Protein AF-R1FH42-F1 (afdb_monomer_lite)

Structure (mmCIF, N/CA/C/O backbone):
data_AF-R1FH42-F1
#
_entry.id   AF-R1FH42-F1
#
loop_
_atom_site.group_PDB
_atom_site.id
_atom_site.type_symbol
_atom_site.label_atom_id
_atom_site.label_alt_id
_atom_site.label_comp_id
_atom_site.label_asym_id
_atom_site.label_entity_id
_atom_site.label_seq_id
_atom_site.pdbx_PDB_ins_code
_atom_site.Cartn_x
_atom_site.Cartn_y
_atom_site.Cartn_z
_atom_site.occupancy
_atom_site.B_iso_or_equiv
_atom_site.auth_seq_id
_atom_site.auth_comp_id
_atom_site.auth_asym_id
_atom_site.auth_atom_id
_atom_site.pdbx_PDB_model_num
ATOM 1 N N . MET A 1 1 ? -14.558 22.066 2.963 1.00 51.66 1 MET A N 1
ATOM 2 C CA . MET A 1 1 ? -13.628 22.119 1.809 1.00 51.66 1 MET A CA 1
ATOM 3 C C . MET A 1 1 ? -12.671 23.320 1.787 1.00 51.66 1 MET A C 1
ATOM 5 O O . MET A 1 1 ? -11.712 23.252 1.041 1.00 51.66 1 MET A O 1
ATOM 9 N N . LYS A 1 2 ? -12.844 24.390 2.591 1.00 51.19 2 LYS A N 1
ATOM 10 C CA . LYS A 1 2 ? -11.879 25.517 2.604 1.00 51.19 2 LYS A CA 1
ATOM 11 C C . LYS A 1 2 ? -10.498 25.175 3.192 1.00 51.19 2 LYS A C 1
ATOM 13 O O . LYS A 1 2 ? -9.518 25.744 2.744 1.00 51.19 2 LYS A O 1
ATOM 18 N N . TYR A 1 3 ? -10.427 24.244 4.146 1.00 55.50 3 TYR A N 1
ATOM 19 C CA . TYR A 1 3 ? -9.178 23.867 4.821 1.00 55.50 3 TYR A CA 1
ATOM 20 C C . TYR A 1 3 ? -8.226 23.044 3.929 1.00 55.50 3 TYR A C 1
ATOM 22 O O . TYR A 1 3 ? -7.038 23.324 3.867 1.00 55.50 3 TYR A O 1
ATOM 30 N N . ALA A 1 4 ? -8.757 22.099 3.144 1.00 52.34 4 ALA A N 1
ATOM 31 C CA . ALA A 1 4 ? -7.962 21.268 2.230 1.00 52.34 4 ALA A CA 1
ATOM 32 C C . ALA A 1 4 ? -7.293 22.055 1.081 1.00 52.34 4 ALA A C 1
ATOM 34 O O . ALA A 1 4 ? -6.411 21.531 0.416 1.00 52.34 4 ALA A O 1
ATOM 35 N N . LEU A 1 5 ? -7.713 23.304 0.838 1.00 55.44 5 LEU A N 1
ATOM 36 C CA . LEU A 1 5 ? -7.132 24.188 -0.180 1.00 55.44 5 LEU A CA 1
ATOM 37 C C . LEU A 1 5 ? -6.084 25.159 0.392 1.00 55.44 5 LEU A C 1
ATOM 39 O O . LEU A 1 5 ? -5.447 25.870 -0.379 1.00 55.44 5 LEU A O 1
ATOM 43 N N . SER A 1 6 ? -5.936 25.239 1.721 1.00 56.84 6 SER A N 1
ATOM 44 C CA . SER A 1 6 ? -5.045 26.197 2.396 1.00 56.84 6 SER A CA 1
ATOM 45 C C . SER A 1 6 ? -3.796 25.572 3.017 1.00 56.84 6 SER A C 1
ATOM 47 O O . SER A 1 6 ? -2.949 26.310 3.507 1.00 56.84 6 SER A O 1
ATOM 49 N N . VAL A 1 7 ? -3.702 24.243 3.033 1.00 58.38 7 VAL A N 1
ATOM 50 C CA . VAL A 1 7 ? -2.584 23.483 3.607 1.00 58.38 7 VAL A CA 1
ATOM 51 C C . VAL A 1 7 ? -1.833 22.834 2.450 1.00 58.38 7 VAL A C 1
ATOM 53 O O . VAL A 1 7 ? -2.470 22.265 1.558 1.00 58.38 7 VAL A O 1
ATOM 56 N N . GLY A 1 8 ? -0.504 22.954 2.410 1.00 63.28 8 GLY A N 1
ATOM 57 C CA . GLY A 1 8 ? 0.280 22.260 1.387 1.00 63.28 8 GLY A CA 1
ATOM 58 C C . GLY A 1 8 ? 0.008 20.756 1.467 1.00 63.28 8 GLY A C 1
ATOM 59 O O . GLY A 1 8 ? -0.088 20.212 2.560 1.00 63.28 8 GLY A O 1
ATOM 60 N N . THR A 1 9 ? -0.092 20.048 0.339 1.00 63.91 9 THR A N 1
ATOM 61 C CA . THR A 1 9 ? -0.448 18.607 0.308 1.00 63.91 9 THR A CA 1
ATOM 62 C C . THR A 1 9 ? 0.585 17.684 0.972 1.00 63.91 9 THR A C 1
ATOM 64 O O . THR A 1 9 ? 0.406 16.471 1.005 1.00 63.91 9 THR A O 1
ATOM 67 N N . ILE A 1 10 ? 1.678 18.256 1.481 1.00 70.06 10 ILE A N 1
ATOM 68 C CA . ILE A 1 10 ? 2.754 17.580 2.206 1.00 70.06 10 ILE A CA 1
ATOM 69 C C . ILE A 1 10 ? 2.802 17.968 3.695 1.00 70.06 10 ILE A C 1
ATOM 71 O O . ILE A 1 10 ? 3.553 17.358 4.465 1.00 70.06 10 ILE A O 1
ATOM 75 N N . GLU A 1 11 ? 2.058 18.995 4.102 1.00 85.44 11 GLU A N 1
ATOM 76 C CA . GLU A 1 11 ? 2.000 19.478 5.479 1.00 85.44 11 GLU A CA 1
ATOM 77 C C . GLU A 1 11 ? 0.997 18.655 6.288 1.00 85.44 11 GLU A C 1
ATOM 79 O O . GLU A 1 11 ? 0.077 18.047 5.747 1.00 85.44 11 GLU A O 1
ATOM 84 N N . ASP A 1 12 ? 1.209 18.618 7.600 1.00 90.69 12 ASP A N 1
ATOM 85 C CA . ASP A 1 12 ? 0.296 17.953 8.522 1.00 90.69 12 ASP A CA 1
ATOM 86 C C . ASP A 1 12 ? -1.107 18.589 8.425 1.00 90.69 12 ASP A C 1
ATOM 88 O O . ASP A 1 12 ? -1.229 19.804 8.614 1.00 90.69 12 ASP A O 1
ATOM 92 N N . PRO A 1 13 ? -2.170 17.803 8.161 1.00 90.94 13 PRO A N 1
ATOM 93 C CA . PRO A 1 13 ? -3.522 18.330 8.003 1.00 90.94 13 PRO A CA 1
ATOM 94 C C . PRO A 1 13 ? -4.173 18.761 9.328 1.00 90.94 13 PRO A C 1
ATOM 96 O O . PRO A 1 13 ? -5.327 19.177 9.325 1.00 90.94 13 PRO A O 1
ATOM 99 N N . GLY A 1 14 ? -3.507 18.630 10.478 1.00 92.56 14 GLY A N 1
ATOM 100 C CA . GLY A 1 14 ? -3.990 19.139 11.767 1.00 92.56 14 GLY A CA 1
ATOM 101 C C . GLY A 1 14 ? -5.280 18.491 12.283 1.00 92.56 14 GLY A C 1
ATOM 102 O O . GLY A 1 14 ? -5.883 19.002 13.228 1.00 92.56 14 GLY A O 1
ATOM 103 N N . VAL A 1 15 ? -5.710 17.381 11.681 1.00 93.69 15 VAL A N 1
ATOM 104 C CA . VAL A 1 15 ? -6.912 16.618 12.043 1.00 93.69 15 VAL A CA 1
ATOM 105 C C . VAL A 1 15 ? -6.569 15.134 12.152 1.00 93.69 15 VAL A C 1
ATOM 107 O O . VAL A 1 15 ? -5.671 14.690 11.434 1.00 93.69 15 VAL A O 1
ATOM 110 N N . PRO A 1 16 ? -7.271 14.357 13.003 1.00 95.44 16 PRO A N 1
ATOM 111 C CA . PRO A 1 16 ? -7.032 12.922 13.134 1.00 95.44 16 PRO A CA 1
ATOM 112 C C . PRO A 1 16 ? -6.968 12.236 11.768 1.00 95.44 16 PRO A C 1
ATOM 114 O O . PRO A 1 16 ? -7.931 12.272 11.000 1.00 95.44 16 PRO A O 1
ATOM 117 N N . THR A 1 17 ? -5.812 11.656 11.455 1.00 95.12 17 THR A N 1
ATOM 118 C CA . THR A 1 17 ? -5.526 11.081 10.140 1.00 95.12 17 THR A CA 1
ATOM 119 C C . THR A 1 17 ? -5.222 9.594 10.264 1.00 95.12 17 THR A C 1
ATOM 121 O O . THR A 1 17 ? -4.330 9.187 11.006 1.00 95.12 17 THR A O 1
ATOM 124 N N . HIS A 1 18 ? -5.950 8.778 9.506 1.00 97.19 18 HIS A N 1
ATOM 125 C CA . HIS A 1 18 ? -5.684 7.351 9.336 1.00 97.19 18 HIS A CA 1
ATOM 126 C C . HIS A 1 18 ? -5.061 7.149 7.960 1.00 97.19 18 HIS A C 1
ATOM 128 O O . HIS A 1 18 ? -5.689 7.458 6.947 1.00 97.19 18 HIS A O 1
ATOM 134 N N . CYS A 1 19 ? -3.818 6.676 7.919 1.00 96.69 19 CYS A N 1
ATOM 135 C CA . CYS A 1 19 ? -3.088 6.538 6.665 1.00 96.69 19 CYS A CA 1
ATOM 136 C C . CYS A 1 19 ? -3.090 5.090 6.186 1.00 96.69 19 CYS A C 1
ATOM 138 O O . CYS A 1 19 ? -2.548 4.228 6.870 1.00 96.69 19 CYS A O 1
ATOM 140 N N . ILE A 1 20 ? -3.678 4.827 5.021 1.00 98.12 20 ILE A N 1
ATOM 141 C CA . ILE A 1 20 ? -3.776 3.490 4.426 1.00 98.12 20 ILE A CA 1
ATOM 142 C C . ILE A 1 20 ? -2.994 3.498 3.120 1.00 98.12 20 ILE A C 1
ATOM 144 O O . ILE A 1 20 ? -3.278 4.323 2.251 1.00 98.12 20 ILE A O 1
ATOM 148 N N . TYR A 1 21 ? -2.021 2.603 2.974 1.00 98.12 21 TYR A N 1
ATOM 149 C CA . TYR A 1 21 ? -1.259 2.488 1.733 1.00 98.12 21 TYR A CA 1
ATOM 150 C C . TYR A 1 21 ? -0.613 1.106 1.572 1.00 98.12 21 TYR A C 1
ATOM 152 O O . TYR A 1 21 ? -0.528 0.326 2.523 1.00 98.12 21 TYR A O 1
ATOM 160 N N . SER A 1 22 ? -0.166 0.803 0.352 1.00 97.56 22 SER A N 1
ATOM 161 C CA . SER A 1 22 ? 0.487 -0.463 0.012 1.00 97.56 22 SER A CA 1
ATOM 162 C C . SER A 1 22 ? 1.998 -0.312 -0.122 1.00 97.56 22 SER A C 1
ATOM 164 O O . SER A 1 22 ? 2.500 0.767 -0.428 1.00 97.56 22 SER A O 1
ATOM 166 N N . HIS A 1 23 ? 2.723 -1.402 0.091 1.00 97.50 23 HIS A N 1
ATOM 167 C CA . HIS A 1 23 ? 4.153 -1.500 -0.168 1.00 97.50 23 HIS A CA 1
ATOM 168 C C . HIS A 1 23 ? 4.494 -2.871 -0.758 1.00 97.50 23 HIS A C 1
ATOM 170 O O . HIS A 1 23 ? 3.643 -3.744 -0.890 1.00 97.50 23 HIS A O 1
ATOM 176 N N . ASN A 1 24 ? 5.762 -3.099 -1.060 1.00 97.38 24 ASN A N 1
ATOM 177 C CA . ASN A 1 24 ? 6.306 -4.290 -1.700 1.00 97.38 24 ASN A CA 1
ATOM 178 C C . ASN A 1 24 ? 5.750 -4.572 -3.111 1.00 97.38 24 ASN A C 1
ATOM 180 O O . ASN A 1 24 ? 5.698 -5.727 -3.530 1.00 97.38 24 ASN A O 1
ATOM 184 N N . VAL A 1 25 ? 5.361 -3.549 -3.876 1.00 97.81 25 VAL A N 1
ATOM 185 C CA . VAL A 1 25 ? 5.005 -3.681 -5.300 1.00 97.81 25 VAL A CA 1
ATOM 186 C C . VAL A 1 25 ? 6.041 -2.954 -6.152 1.00 97.81 25 VAL A C 1
ATOM 188 O O . VAL A 1 25 ? 6.410 -1.812 -5.875 1.00 97.81 25 VAL A O 1
ATOM 191 N N . ARG A 1 26 ? 6.510 -3.614 -7.215 1.00 97.50 26 ARG A N 1
ATOM 192 C CA . ARG A 1 26 ? 7.475 -3.066 -8.176 1.00 97.50 26 ARG A CA 1
ATOM 193 C C . ARG A 1 26 ? 6.951 -1.760 -8.757 1.00 97.50 26 ARG A C 1
ATOM 195 O O . ARG A 1 26 ? 6.040 -1.771 -9.579 1.00 97.50 26 ARG A O 1
ATOM 202 N N . THR A 1 27 ? 7.568 -0.655 -8.365 1.00 97.56 27 THR A N 1
ATOM 203 C CA . THR A 1 27 ? 7.145 0.695 -8.745 1.00 97.56 27 THR A CA 1
ATOM 204 C C . THR A 1 27 ? 8.290 1.415 -9.431 1.00 97.56 27 THR A C 1
ATOM 206 O O . THR A 1 27 ? 9.439 1.276 -9.025 1.00 97.56 27 THR A O 1
ATOM 209 N N . PHE A 1 28 ? 8.019 2.177 -10.487 1.00 95.44 28 PHE A N 1
ATOM 210 C CA . PHE A 1 28 ? 9.076 2.916 -11.179 1.00 95.44 28 PHE A CA 1
ATOM 211 C C . PHE A 1 28 ? 9.609 4.014 -10.249 1.00 95.44 28 PHE A C 1
ATOM 213 O O . PHE A 1 28 ? 8.846 4.873 -9.814 1.00 95.44 28 PHE A O 1
ATOM 220 N N . SER A 1 29 ? 10.903 3.983 -9.934 1.00 95.00 29 SER A N 1
ATOM 221 C CA . SER A 1 29 ? 11.553 4.988 -9.082 1.00 95.00 29 SER A CA 1
ATOM 222 C C . SER A 1 29 ? 12.288 6.039 -9.910 1.00 95.00 29 SER A C 1
ATOM 224 O O . SER A 1 29 ? 12.208 7.227 -9.606 1.00 95.00 29 SER A O 1
ATOM 226 N N . HIS A 1 30 ? 12.946 5.622 -10.996 1.00 92.88 30 HIS A N 1
ATOM 227 C CA . HIS A 1 30 ? 13.642 6.516 -11.917 1.00 92.88 30 HIS A CA 1
ATOM 228 C C . HIS A 1 30 ? 13.441 6.085 -13.368 1.00 92.88 30 HIS A C 1
ATOM 230 O O . HIS A 1 30 ? 13.436 4.897 -13.700 1.00 92.88 30 HIS A O 1
ATOM 236 N N . LEU A 1 31 ? 13.311 7.082 -14.242 1.00 90.69 31 LEU A N 1
ATOM 237 C CA . LEU A 1 31 ? 13.325 6.915 -15.689 1.00 90.69 31 LEU A CA 1
ATOM 238 C C . LEU A 1 31 ? 14.530 7.662 -16.239 1.00 90.69 31 LEU A C 1
ATOM 240 O O . LEU A 1 31 ? 14.571 8.894 -16.215 1.00 90.69 31 LEU A O 1
ATOM 244 N N . THR A 1 32 ? 15.498 6.914 -16.755 1.00 89.25 32 THR A N 1
ATOM 245 C CA . THR A 1 32 ? 16.641 7.504 -17.447 1.00 89.25 32 THR A CA 1
ATOM 246 C C . THR A 1 32 ? 16.403 7.415 -18.942 1.00 89.25 32 THR A C 1
ATOM 248 O O . THR A 1 32 ? 16.236 6.331 -19.507 1.00 89.25 32 THR A O 1
ATOM 251 N N . PHE A 1 33 ? 16.387 8.579 -19.583 1.00 87.31 33 PHE A N 1
ATOM 252 C CA . PHE A 1 33 ? 16.215 8.702 -21.020 1.00 87.31 33 PHE A CA 1
ATOM 253 C C . PHE A 1 33 ? 17.529 9.132 -21.675 1.00 87.31 33 PHE A C 1
ATOM 255 O O . PHE A 1 33 ? 18.189 10.055 -21.189 1.00 87.31 33 PHE A O 1
ATOM 262 N N . PRO A 1 34 ? 17.913 8.515 -22.797 1.00 81.25 34 PRO A N 1
ATOM 263 C CA . PRO A 1 34 ? 19.104 8.918 -23.525 1.00 81.25 34 PRO A CA 1
ATOM 264 C C . PRO A 1 34 ? 18.852 10.152 -24.414 1.00 81.25 34 PRO A C 1
ATOM 266 O O . PRO A 1 34 ? 17.875 10.214 -25.159 1.00 81.25 34 PRO A O 1
ATOM 269 N N . GLY A 1 35 ? 19.794 11.106 -24.404 1.00 79.25 35 GLY A N 1
ATOM 270 C CA . GLY A 1 35 ? 19.916 12.174 -25.411 1.00 79.25 35 GLY A CA 1
ATOM 271 C C . GLY A 1 35 ? 18.679 13.064 -25.571 1.00 79.25 35 GLY A C 1
ATOM 272 O O . GLY A 1 35 ? 17.996 13.366 -24.602 1.00 79.25 35 GLY A O 1
ATOM 273 N N . ALA A 1 36 ? 18.369 13.496 -26.799 1.00 68.88 36 ALA A N 1
ATOM 274 C CA . ALA A 1 36 ? 17.176 14.302 -27.103 1.00 68.88 36 ALA A CA 1
ATOM 275 C C . ALA A 1 36 ? 15.860 13.471 -27.100 1.00 68.88 36 ALA A C 1
ATOM 277 O O . ALA A 1 36 ? 14.966 13.714 -27.906 1.00 68.88 36 ALA A O 1
ATOM 278 N N . PHE A 1 37 ? 15.782 12.498 -26.176 1.00 58.34 37 PHE A N 1
ATOM 279 C CA . PHE A 1 37 ? 14.651 11.704 -25.656 1.00 58.34 37 PHE A CA 1
ATOM 280 C C . PHE A 1 37 ? 13.854 10.805 -26.616 1.00 58.34 37 PHE A C 1
ATOM 282 O O . PHE A 1 37 ? 12.960 10.079 -26.182 1.00 58.34 37 PHE A O 1
ATOM 289 N N . ALA A 1 38 ? 14.159 10.825 -27.905 1.00 56.50 38 ALA A N 1
ATOM 290 C CA . ALA A 1 38 ? 13.378 10.172 -28.946 1.00 56.50 38 ALA A CA 1
ATOM 291 C C . ALA A 1 38 ? 14.159 8.946 -29.445 1.00 56.50 38 ALA A C 1
ATOM 293 O O . ALA A 1 38 ? 15.270 9.093 -29.924 1.00 56.50 38 ALA A O 1
ATOM 294 N N . GLU A 1 39 ? 13.740 7.694 -29.328 1.00 59.47 39 GLU A N 1
ATOM 295 C CA . GLU A 1 39 ? 12.400 7.163 -29.500 1.00 59.47 39 GLU A CA 1
ATOM 296 C C . GLU A 1 39 ? 12.138 6.083 -28.416 1.00 59.47 39 GLU A C 1
ATOM 298 O O . GLU A 1 39 ? 12.432 4.907 -28.590 1.00 59.47 39 GLU A O 1
ATOM 303 N N . ILE A 1 40 ? 11.585 6.495 -27.262 1.00 60.50 40 ILE A N 1
ATOM 304 C CA . ILE A 1 40 ? 10.694 5.691 -26.381 1.00 60.50 40 ILE A CA 1
ATOM 305 C C . ILE A 1 40 ? 11.332 4.555 -25.541 1.00 60.50 40 ILE A C 1
ATOM 307 O O . ILE A 1 40 ? 10.647 3.884 -24.773 1.00 60.50 40 ILE A O 1
ATOM 311 N N . GLY A 1 41 ? 12.644 4.354 -25.576 1.00 70.75 41 GLY A N 1
ATOM 312 C CA . GLY A 1 41 ? 13.310 3.443 -24.636 1.00 70.75 41 GLY A CA 1
ATOM 313 C C . GLY A 1 41 ? 13.836 4.162 -23.394 1.00 70.75 41 GLY A C 1
ATOM 314 O O . GLY A 1 41 ? 14.940 4.698 -23.448 1.00 70.75 41 GLY A O 1
ATOM 315 N N . ALA A 1 42 ? 13.095 4.154 -22.281 1.00 83.19 42 ALA A N 1
ATOM 316 C CA . ALA A 1 42 ? 13.636 4.539 -20.973 1.00 83.19 42 ALA A CA 1
ATOM 317 C C . ALA A 1 42 ? 14.198 3.308 -20.255 1.00 83.19 42 ALA A C 1
ATOM 319 O O . ALA A 1 42 ? 13.537 2.267 -20.208 1.00 83.19 42 ALA A O 1
ATOM 320 N N . SER A 1 43 ? 15.384 3.420 -19.654 1.00 87.50 43 SER A N 1
ATOM 321 C CA . SER A 1 43 ? 15.774 2.441 -18.641 1.00 87.50 43 SER A CA 1
ATOM 322 C C . SER A 1 43 ? 15.013 2.758 -17.363 1.00 87.50 43 SER A C 1
ATOM 324 O O . SER A 1 43 ? 15.032 3.899 -16.891 1.00 87.50 43 SER A O 1
ATOM 326 N N . VAL A 1 44 ? 14.342 1.744 -16.831 1.00 90.06 44 VAL A N 1
ATOM 327 C CA . VAL A 1 44 ? 13.502 1.869 -15.648 1.00 90.06 44 VAL A CA 1
ATOM 328 C C . VAL A 1 44 ? 14.239 1.295 -14.455 1.00 90.06 44 VAL A C 1
ATOM 330 O O . VAL A 1 44 ? 14.619 0.123 -14.455 1.00 90.06 44 VAL A O 1
ATOM 333 N N . GLU A 1 45 ? 14.388 2.108 -13.423 1.00 94.19 45 GLU A N 1
ATOM 334 C CA . GLU A 1 45 ? 14.733 1.614 -12.100 1.00 94.19 45 GLU A CA 1
ATOM 335 C C . GLU A 1 45 ? 13.448 1.304 -11.341 1.00 94.19 45 GLU A C 1
ATOM 337 O O . GLU A 1 45 ? 12.480 2.068 -11.372 1.00 94.19 45 GLU A O 1
ATOM 342 N N . ILE A 1 46 ? 13.436 0.145 -10.690 1.00 96.19 46 ILE A N 1
ATOM 343 C CA . ILE A 1 46 ? 12.298 -0.336 -9.919 1.00 96.19 46 ILE A CA 1
ATOM 344 C C . ILE A 1 46 ? 12.632 -0.180 -8.441 1.00 96.19 46 ILE A C 1
ATOM 346 O O . ILE A 1 46 ? 13.646 -0.693 -7.973 1.00 96.19 46 ILE A O 1
ATOM 350 N N . GLY A 1 47 ? 11.764 0.520 -7.727 1.00 96.44 47 GLY A N 1
ATOM 351 C CA . GLY A 1 47 ? 11.757 0.638 -6.280 1.00 96.44 47 GLY A CA 1
ATOM 352 C C . GLY A 1 47 ? 10.473 0.081 -5.676 1.00 96.44 47 GLY A C 1
ATOM 353 O O . GLY A 1 47 ? 9.705 -0.642 -6.322 1.00 96.44 47 GLY A O 1
ATOM 354 N N . ASP A 1 48 ? 10.274 0.436 -4.414 1.00 98.00 48 ASP A N 1
ATOM 355 C CA . ASP A 1 48 ? 9.119 0.040 -3.621 1.00 98.00 48 ASP A CA 1
ATOM 356 C C . ASP A 1 48 ? 7.944 1.010 -3.800 1.00 98.00 48 ASP A C 1
ATOM 358 O O . ASP A 1 48 ? 8.126 2.195 -4.083 1.00 98.00 48 ASP A O 1
ATOM 362 N N . GLY A 1 49 ? 6.728 0.506 -3.626 1.00 98.00 49 GLY A N 1
ATOM 363 C CA . GLY A 1 49 ? 5.493 1.270 -3.729 1.00 98.00 49 GLY A CA 1
ATOM 364 C C . GLY A 1 49 ? 4.281 0.370 -3.933 1.00 98.00 49 GLY A C 1
ATOM 365 O O . GLY A 1 49 ? 4.269 -0.779 -3.490 1.00 98.00 49 GLY A O 1
ATOM 366 N N . ASP A 1 50 ? 3.275 0.901 -4.622 1.00 98.00 50 ASP A N 1
ATOM 367 C CA . ASP A 1 50 ? 2.025 0.208 -4.964 1.00 98.00 50 ASP A CA 1
ATOM 368 C C . ASP A 1 50 ? 1.902 -0.114 -6.470 1.00 98.00 50 ASP A C 1
ATOM 370 O O . ASP A 1 50 ? 0.833 -0.434 -6.976 1.00 98.00 50 ASP A O 1
ATOM 374 N N . GLY A 1 51 ? 2.996 -0.022 -7.223 1.00 97.06 51 GLY A N 1
ATOM 375 C CA . GLY A 1 51 ? 3.033 -0.217 -8.673 1.00 97.06 51 GLY A CA 1
ATOM 376 C C . GLY A 1 51 ? 2.809 1.065 -9.475 1.00 97.06 51 GLY A C 1
ATOM 377 O O . GLY A 1 51 ? 3.087 1.080 -10.673 1.00 97.06 51 GLY A O 1
ATOM 378 N N . THR A 1 52 ? 2.365 2.152 -8.835 1.00 97.31 52 THR A N 1
ATOM 379 C CA . THR A 1 52 ? 2.228 3.482 -9.455 1.00 97.31 52 THR A CA 1
ATOM 380 C C . THR A 1 52 ? 2.919 4.566 -8.630 1.00 97.31 52 THR A C 1
ATOM 382 O O . THR A 1 52 ? 3.707 5.346 -9.163 1.00 97.31 52 THR A O 1
ATOM 385 N N . VAL A 1 53 ? 2.643 4.620 -7.331 1.00 97.56 53 VAL A N 1
ATOM 386 C CA . VAL A 1 53 ? 3.146 5.621 -6.394 1.00 97.56 53 VAL A CA 1
ATOM 387 C C . VAL A 1 53 ? 4.290 5.024 -5.581 1.00 97.56 53 VAL A C 1
ATOM 389 O O . VAL A 1 53 ? 4.148 3.974 -4.956 1.00 97.56 53 VAL A O 1
ATOM 392 N N . HIS A 1 54 ? 5.440 5.699 -5.589 1.00 97.56 54 HIS A N 1
ATOM 393 C CA . HIS A 1 54 ? 6.626 5.263 -4.852 1.00 97.56 54 HIS A CA 1
ATOM 394 C C . HIS A 1 54 ? 6.402 5.313 -3.332 1.00 97.56 54 HIS A C 1
ATOM 396 O O . HIS A 1 54 ? 5.724 6.214 -2.822 1.00 97.56 54 HIS A O 1
ATOM 402 N N . SER A 1 55 ? 7.015 4.383 -2.598 1.00 96.44 55 SER A N 1
ATOM 403 C CA . SER A 1 55 ? 6.845 4.213 -1.149 1.00 96.44 55 SER A CA 1
ATOM 404 C C . SER A 1 55 ? 7.177 5.473 -0.346 1.00 96.44 55 SER A C 1
ATOM 406 O O . SER A 1 55 ? 6.434 5.810 0.572 1.00 96.44 55 SER A O 1
ATOM 408 N N . ASP A 1 56 ? 8.212 6.225 -0.734 1.00 94.19 56 ASP A N 1
ATOM 409 C CA . ASP A 1 56 ? 8.569 7.507 -0.101 1.00 94.19 56 ASP A CA 1
ATOM 410 C C . ASP A 1 56 ? 7.447 8.553 -0.174 1.00 94.19 56 ASP A C 1
ATOM 412 O O . ASP A 1 56 ? 7.329 9.400 0.708 1.00 94.19 56 ASP A O 1
ATOM 416 N N . SER A 1 57 ? 6.619 8.515 -1.225 1.00 94.88 57 SER A N 1
ATOM 417 C CA . SER A 1 57 ? 5.454 9.396 -1.342 1.00 94.88 57 SER A CA 1
ATOM 418 C C . SER A 1 57 ? 4.288 8.879 -0.504 1.00 94.88 57 SER A C 1
ATOM 420 O O . SER A 1 57 ? 3.586 9.673 0.119 1.00 94.88 57 SER A O 1
ATOM 422 N N . LEU A 1 58 ? 4.069 7.562 -0.489 1.00 96.56 58 LEU A N 1
ATOM 423 C CA . LEU A 1 58 ? 2.989 6.934 0.275 1.00 96.56 58 LEU A CA 1
ATOM 424 C C . LEU A 1 58 ? 3.202 7.074 1.792 1.00 96.56 58 LEU A C 1
ATOM 426 O O . LEU A 1 58 ? 2.243 7.280 2.532 1.00 96.56 58 LEU A O 1
ATOM 430 N N . SER A 1 59 ? 4.455 7.038 2.251 1.00 95.94 59 SER A N 1
ATOM 431 C CA . SER A 1 59 ? 4.828 7.100 3.670 1.00 95.94 59 SER A CA 1
ATOM 432 C C . SER A 1 59 ? 4.869 8.515 4.257 1.00 95.94 59 SER A C 1
ATOM 434 O O . SER A 1 59 ? 5.071 8.676 5.461 1.00 95.94 59 SER A O 1
ATOM 436 N N . VAL A 1 60 ? 4.638 9.568 3.460 1.00 94.75 60 VAL A N 1
ATOM 437 C CA . VAL A 1 60 ? 4.690 10.967 3.937 1.00 94.75 60 VAL A CA 1
ATOM 438 C C . VAL A 1 60 ? 3.778 11.196 5.140 1.00 94.75 60 VAL A C 1
ATOM 440 O O . VAL A 1 60 ? 4.149 11.929 6.056 1.00 94.75 60 VAL A O 1
ATOM 443 N N . CYS A 1 61 ? 2.615 10.551 5.168 1.00 94.44 61 CYS A N 1
ATOM 444 C CA . CYS A 1 61 ? 1.660 10.659 6.264 1.00 94.44 61 CYS A CA 1
ATOM 445 C C . CYS A 1 61 ? 2.217 10.188 7.618 1.00 94.44 61 CYS A C 1
ATOM 447 O O . CYS A 1 61 ? 1.786 10.678 8.659 1.00 94.44 61 CYS A O 1
ATOM 449 N N . GLU A 1 62 ? 3.200 9.283 7.643 1.00 95.19 62 GLU A N 1
ATOM 450 C CA . GLU A 1 62 ? 3.776 8.753 8.886 1.00 95.19 62 GLU A CA 1
ATOM 451 C C . GLU A 1 62 ? 4.458 9.839 9.726 1.00 95.19 62 GLU A C 1
ATOM 453 O O . GLU A 1 62 ? 4.593 9.700 10.939 1.00 95.19 62 GLU A O 1
ATOM 458 N N . ARG A 1 63 ? 4.883 10.939 9.091 1.00 93.69 63 ARG A N 1
ATOM 459 C CA . ARG A 1 63 ? 5.576 12.045 9.767 1.00 93.69 63 ARG A CA 1
ATOM 460 C C . ARG A 1 63 ? 4.635 13.071 10.399 1.00 93.69 63 ARG A C 1
ATOM 462 O O . ARG A 1 63 ? 5.107 13.966 11.103 1.00 93.69 63 ARG A O 1
ATOM 469 N N . TRP A 1 64 ? 3.342 13.025 10.086 1.00 93.88 64 TRP A N 1
ATOM 470 C CA . TRP A 1 64 ? 2.377 13.992 10.604 1.00 93.88 64 TRP A CA 1
ATOM 471 C C . TRP A 1 64 ? 2.071 13.690 12.071 1.00 93.88 64 TRP A C 1
ATOM 473 O O . TRP A 1 64 ? 1.821 12.549 12.449 1.00 93.88 64 TRP A O 1
ATOM 483 N N . LYS A 1 65 ? 2.051 14.728 12.909 1.00 95.00 65 LYS A N 1
ATOM 484 C CA . LYS A 1 65 ? 1.679 14.623 14.327 1.00 95.00 65 LYS A CA 1
ATOM 485 C C . LYS A 1 65 ? 0.216 14.230 14.499 1.00 95.00 65 LYS A C 1
ATOM 487 O O . LYS A 1 65 ? -0.141 13.680 15.534 1.00 95.00 65 LYS A O 1
ATOM 492 N N . SER A 1 66 ? -0.624 14.553 13.518 1.00 95.38 66 SER A N 1
ATOM 493 C CA . SER A 1 66 ? -2.04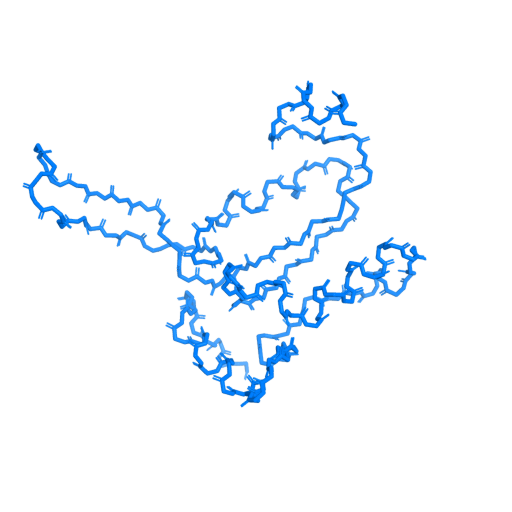2 14.201 13.515 1.00 95.38 66 SER A CA 1
ATOM 494 C C . SER A 1 66 ? -2.341 12.776 13.033 1.00 95.38 66 SER A C 1
ATOM 496 O O . SER A 1 66 ? -3.497 12.349 13.090 1.00 95.38 66 SER A O 1
ATOM 498 N N . THR A 1 67 ? -1.327 12.020 12.591 1.00 95.94 67 THR A N 1
ATOM 499 C CA . THR A 1 67 ? -1.501 10.617 12.206 1.00 95.94 67 THR A CA 1
ATOM 500 C C . THR A 1 67 ? -1.789 9.767 13.435 1.00 95.94 67 THR A C 1
ATOM 502 O O . THR A 1 67 ? -0.946 9.596 14.311 1.00 95.94 67 THR A O 1
ATOM 505 N N . VAL A 1 68 ? -3.003 9.224 13.475 1.00 96.31 68 VAL A N 1
ATOM 506 C CA . VAL A 1 68 ? -3.496 8.345 14.538 1.00 96.31 68 VAL A CA 1
ATOM 507 C C . VAL A 1 68 ? -2.911 6.951 14.369 1.00 96.31 68 VAL A C 1
ATOM 509 O O . VAL A 1 68 ? -2.386 6.370 15.315 1.00 96.31 68 VAL A O 1
ATOM 512 N N . LYS A 1 69 ? -2.999 6.407 13.150 1.00 97.19 69 LYS A N 1
ATOM 513 C CA . LYS A 1 69 ? -2.502 5.070 12.828 1.00 97.19 69 LYS A CA 1
ATOM 514 C C . LYS A 1 69 ? -2.185 4.935 11.343 1.00 97.19 69 LYS A C 1
ATOM 516 O O . LYS A 1 69 ? -2.804 5.577 10.491 1.00 97.19 69 LYS A O 1
ATOM 521 N N . VAL A 1 70 ? -1.213 4.075 11.061 1.00 97.50 70 VAL A N 1
ATOM 522 C CA . VAL A 1 70 ? -0.762 3.723 9.717 1.00 97.50 70 VAL A CA 1
ATOM 523 C C . VAL A 1 70 ? -1.119 2.263 9.448 1.00 97.50 70 VAL A C 1
ATOM 525 O O . VAL A 1 70 ? -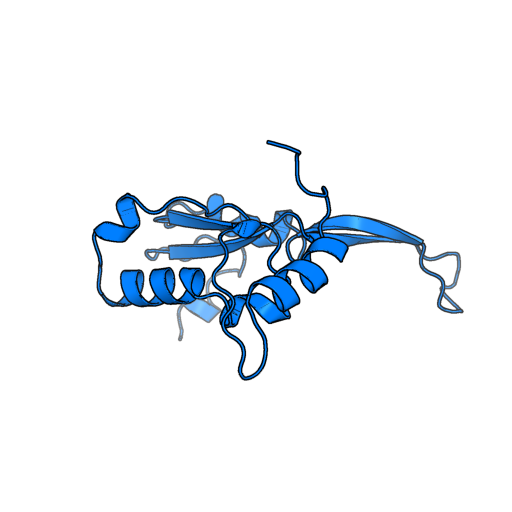0.786 1.382 10.241 1.00 97.50 70 VAL A O 1
ATOM 528 N N . TYR A 1 71 ? -1.784 2.016 8.326 1.00 97.94 71 TYR A N 1
ATOM 529 C CA . TYR A 1 71 ? -2.273 0.719 7.874 1.00 97.94 71 TYR A CA 1
ATOM 530 C C . TYR A 1 71 ? -1.543 0.364 6.580 1.00 97.94 71 TYR A C 1
ATOM 532 O O . TYR A 1 71 ? -1.942 0.774 5.490 1.00 97.94 71 TYR A O 1
ATOM 540 N N . LYS A 1 72 ? -0.422 -0.348 6.716 1.00 97.19 72 LYS A N 1
ATOM 541 C CA . LYS A 1 72 ? 0.407 -0.776 5.583 1.00 97.19 72 LYS A CA 1
ATOM 542 C C . LYS A 1 72 ? -0.076 -2.140 5.110 1.00 97.19 72 LYS A C 1
ATOM 544 O O . LYS A 1 72 ? -0.185 -3.045 5.938 1.00 97.19 72 LYS A O 1
ATOM 549 N N . LEU A 1 73 ? -0.361 -2.298 3.824 1.00 97.62 73 LEU A N 1
ATOM 550 C CA . LEU A 1 73 ? -0.707 -3.590 3.227 1.00 97.62 73 LEU A CA 1
ATOM 551 C C . LEU A 1 73 ? 0.414 -4.046 2.282 1.00 97.62 73 LEU A C 1
ATOM 553 O O . LEU A 1 73 ? 0.878 -3.244 1.474 1.00 97.62 73 LEU A O 1
ATOM 557 N N . PRO A 1 74 ? 0.867 -5.303 2.345 1.00 97.00 74 PRO A N 1
ATOM 558 C CA . PRO A 1 74 ? 1.892 -5.785 1.431 1.00 97.00 74 PRO A CA 1
ATOM 559 C C . PRO A 1 74 ? 1.280 -6.174 0.082 1.00 97.00 74 PRO A C 1
ATOM 561 O O . PRO A 1 74 ? 0.241 -6.817 0.033 1.00 97.00 74 PRO A O 1
ATOM 564 N N . GLY A 1 75 ? 1.948 -5.859 -1.021 1.00 96.69 75 GLY A N 1
ATOM 565 C CA . GLY A 1 75 ? 1.710 -6.450 -2.337 1.00 96.69 75 GLY A CA 1
ATOM 566 C C . GLY A 1 75 ? 0.422 -6.047 -3.054 1.00 96.69 75 GLY A C 1
ATOM 567 O O . GLY A 1 75 ? 0.093 -6.647 -4.075 1.00 96.69 75 GLY A O 1
ATOM 568 N N . VAL A 1 76 ? -0.313 -5.053 -2.555 1.00 97.12 76 VAL A N 1
ATOM 569 C CA . VAL A 1 76 ? -1.559 -4.589 -3.181 1.00 97.12 76 VAL A CA 1
ATOM 570 C C . VAL A 1 76 ? -1.223 -3.570 -4.277 1.00 97.12 76 VAL A C 1
ATOM 572 O O . VAL A 1 76 ? -0.672 -2.515 -3.953 1.00 97.12 76 VAL A O 1
ATOM 575 N N . PRO A 1 77 ? -1.527 -3.825 -5.561 1.00 96.19 77 PRO A N 1
ATOM 576 C CA . PRO A 1 77 ? -1.298 -2.850 -6.613 1.00 96.19 77 PRO A CA 1
ATOM 577 C C . PRO A 1 77 ? -2.276 -1.675 -6.485 1.00 96.19 77 PRO A C 1
ATOM 579 O O . PRO A 1 77 ? -3.369 -1.815 -5.929 1.00 96.19 77 PRO A O 1
ATOM 582 N N . HIS A 1 78 ? -1.894 -0.520 -7.020 1.00 97.44 78 HIS A N 1
ATOM 583 C CA . HIS A 1 78 ? -2.606 0.748 -6.883 1.00 97.44 78 HIS A CA 1
ATOM 584 C C . HIS A 1 78 ? -4.095 0.629 -7.238 1.00 97.44 78 HIS A C 1
ATOM 586 O O . HIS A 1 78 ? -4.966 1.064 -6.482 1.00 97.44 78 HIS A O 1
ATOM 592 N N . GLU A 1 79 ? -4.411 -0.034 -8.351 1.00 93.25 79 GLU A N 1
ATOM 593 C CA . GLU A 1 79 ? -5.783 -0.255 -8.811 1.00 93.25 79 GLU A CA 1
ATOM 594 C C . GLU A 1 79 ? -6.583 -1.243 -7.944 1.00 93.25 79 GLU A C 1
ATOM 596 O O . GLU A 1 79 ? -7.812 -1.276 -8.014 1.00 93.25 79 GLU A O 1
ATOM 601 N N . GLY A 1 80 ? -5.897 -2.058 -7.140 1.00 93.00 80 GLY A N 1
ATOM 602 C CA . GLY A 1 80 ? -6.477 -3.106 -6.303 1.00 93.00 80 GLY A CA 1
ATOM 603 C C . GLY A 1 80 ? -6.873 -2.643 -4.902 1.00 93.00 80 GLY A C 1
ATOM 604 O O . GLY A 1 80 ? -7.709 -3.292 -4.275 1.00 93.00 80 GLY A O 1
ATOM 605 N N . MET A 1 81 ? -6.342 -1.516 -4.420 1.00 94.38 81 MET A N 1
ATOM 606 C CA . MET A 1 81 ? -6.513 -1.049 -3.034 1.00 94.38 81 MET A CA 1
ATOM 607 C C . MET A 1 81 ? -7.975 -1.017 -2.574 1.00 94.38 81 MET A C 1
ATOM 609 O O . MET A 1 81 ? -8.313 -1.502 -1.499 1.00 94.38 81 MET A O 1
ATOM 613 N N . MET A 1 82 ? -8.870 -0.506 -3.421 1.00 93.56 82 MET A N 1
ATOM 614 C CA . MET A 1 82 ? -10.291 -0.360 -3.088 1.00 93.56 82 MET A CA 1
ATOM 615 C C . MET A 1 82 ? -11.093 -1.664 -3.186 1.00 93.56 82 MET A C 1
ATOM 617 O O . MET A 1 82 ? -12.301 -1.640 -2.965 1.00 93.56 82 MET A O 1
ATOM 621 N N . THR A 1 83 ? -10.453 -2.785 -3.515 1.00 92.38 83 THR A N 1
ATOM 622 C CA . THR A 1 83 ? -11.076 -4.120 -3.557 1.00 92.38 83 THR A CA 1
ATOM 623 C C . THR A 1 83 ? -10.660 -5.010 -2.391 1.00 92.38 83 THR A C 1
ATOM 625 O O . THR A 1 83 ? -11.198 -6.100 -2.251 1.00 92.38 83 THR A O 1
ATOM 628 N N . VAL A 1 84 ? -9.724 -4.555 -1.554 1.00 95.38 84 VAL A N 1
ATOM 629 C CA . VAL A 1 84 ? -9.213 -5.338 -0.429 1.00 95.38 84 VAL A CA 1
ATOM 630 C C . VAL A 1 84 ? -10.165 -5.228 0.764 1.00 95.38 84 VAL A C 1
ATOM 632 O O . VAL A 1 84 ? -10.408 -4.128 1.265 1.00 95.38 84 VAL A O 1
ATOM 635 N N . GLY A 1 85 ? -10.658 -6.362 1.261 1.00 95.31 85 GLY A N 1
ATOM 636 C CA . GLY A 1 85 ? -11.576 -6.439 2.399 1.00 95.31 85 GLY A CA 1
ATOM 637 C C . GLY A 1 85 ? -11.004 -5.780 3.653 1.00 95.31 85 GLY A C 1
ATOM 638 O O . GLY A 1 85 ? -11.665 -4.949 4.268 1.00 95.31 85 GLY A O 1
ATOM 639 N N . GLN A 1 86 ? -9.721 -6.004 3.956 1.00 95.88 86 GLN A N 1
ATOM 640 C CA . GLN A 1 86 ? -9.070 -5.353 5.099 1.00 95.88 86 GLN A CA 1
ATOM 641 C C . GLN A 1 86 ? -9.017 -3.821 4.980 1.00 95.88 86 GLN A C 1
ATOM 643 O O . GLN A 1 86 ? -9.038 -3.128 5.995 1.00 95.88 86 GLN A O 1
ATOM 648 N N . VAL A 1 87 ? -8.959 -3.264 3.764 1.00 96.94 87 VAL A N 1
ATOM 649 C CA . VAL A 1 87 ? -9.040 -1.806 3.566 1.00 96.94 87 VAL A CA 1
ATOM 650 C C . VAL A 1 87 ? -10.447 -1.315 3.893 1.00 96.94 87 VAL A C 1
ATOM 652 O O . VAL A 1 87 ? -10.602 -0.278 4.541 1.00 96.94 87 VAL A O 1
ATOM 655 N N . HIS A 1 88 ? -11.479 -2.066 3.499 1.00 96.31 88 HIS A N 1
ATOM 656 C CA . HIS A 1 88 ? -12.864 -1.756 3.863 1.00 96.31 88 HIS A CA 1
ATOM 657 C C . HIS A 1 88 ? -13.082 -1.847 5.371 1.00 96.31 88 HIS A C 1
ATOM 659 O O . HIS A 1 88 ? -13.691 -0.937 5.931 1.00 96.31 88 HIS A O 1
ATOM 665 N N . ASP A 1 89 ? -12.533 -2.865 6.034 1.00 95.88 89 ASP A N 1
ATOM 666 C CA . ASP A 1 89 ? -12.603 -3.019 7.491 1.00 95.88 89 ASP A CA 1
ATOM 667 C C . ASP A 1 89 ? -11.990 -1.815 8.213 1.00 95.88 89 ASP A C 1
ATOM 669 O O . ASP A 1 89 ? -12.591 -1.288 9.150 1.00 95.88 89 ASP A O 1
ATOM 673 N N . VAL A 1 90 ? -10.842 -1.312 7.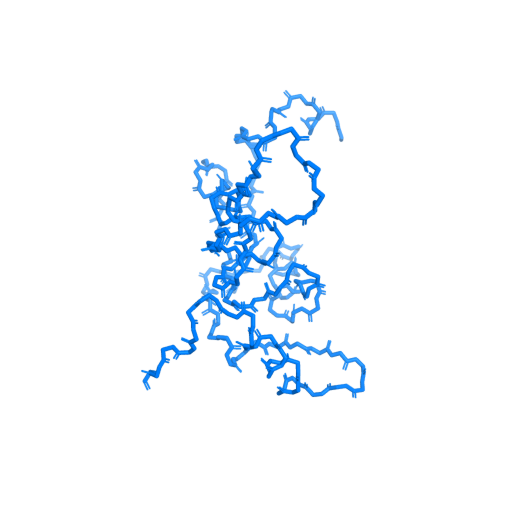740 1.00 97.38 90 VAL A N 1
ATOM 674 C CA . VAL A 1 90 ? -10.232 -0.092 8.290 1.00 97.38 90 VAL A CA 1
ATOM 675 C C . VAL A 1 90 ? -11.139 1.120 8.074 1.00 97.38 90 VAL A C 1
ATOM 677 O O . VAL A 1 90 ? -11.413 1.844 9.029 1.00 97.38 90 VAL A O 1
ATOM 680 N N . ILE A 1 91 ? -11.642 1.347 6.857 1.00 97.25 91 ILE A N 1
ATOM 681 C CA . ILE A 1 91 ? -12.514 2.499 6.558 1.00 97.25 91 ILE A CA 1
ATOM 682 C C . ILE A 1 91 ? -13.787 2.461 7.416 1.00 97.25 91 ILE A C 1
ATOM 684 O O . ILE A 1 91 ? -14.184 3.481 7.985 1.00 97.25 91 ILE A O 1
ATOM 688 N N . VAL A 1 92 ? -14.420 1.292 7.533 1.00 97.31 92 VAL A N 1
ATOM 689 C CA . VAL A 1 92 ? -15.622 1.094 8.352 1.00 97.31 92 VAL A CA 1
ATOM 690 C C . VAL A 1 92 ? -15.308 1.273 9.833 1.00 97.31 92 VAL A C 1
ATOM 692 O O . VAL A 1 92 ? -16.084 1.930 10.528 1.00 97.31 92 VAL A O 1
ATOM 695 N N . GLY A 1 93 ? -14.184 0.739 10.312 1.00 97.44 93 GLY A N 1
ATOM 696 C CA . GLY A 1 93 ? -13.739 0.900 11.694 1.00 97.44 93 GLY A CA 1
ATOM 697 C C . GLY A 1 93 ? -13.504 2.367 12.052 1.00 97.44 93 GLY A C 1
ATOM 698 O O . GLY A 1 93 ? -14.007 2.831 13.070 1.00 97.44 93 GLY A O 1
ATOM 699 N N . VAL A 1 94 ? -12.844 3.135 11.177 1.00 96.94 94 VAL A N 1
ATOM 700 C CA . VAL A 1 94 ? -12.622 4.578 11.375 1.00 96.94 94 VAL A CA 1
ATOM 701 C C . VAL A 1 94 ? -13.953 5.325 11.393 1.00 96.94 94 VAL A C 1
ATOM 703 O O . VAL A 1 94 ? -14.186 6.160 12.261 1.00 96.94 94 VAL A O 1
ATOM 706 N N . ALA A 1 95 ? -14.862 5.005 10.468 1.00 96.69 95 ALA A N 1
ATOM 707 C CA . ALA A 1 95 ? -16.176 5.642 10.400 1.00 96.69 95 ALA A CA 1
ATOM 708 C C . ALA A 1 95 ? -17.058 5.352 11.627 1.00 96.69 95 ALA A C 1
ATOM 710 O O . ALA A 1 95 ? -17.965 6.132 11.926 1.00 96.69 95 ALA A O 1
ATOM 711 N N . LYS A 1 96 ? -16.818 4.232 12.314 1.00 97.19 96 LYS A N 1
ATOM 712 C CA . LYS A 1 96 ? -17.569 3.797 13.496 1.00 97.19 96 LYS A CA 1
ATOM 713 C C . LYS A 1 96 ? -16.865 4.074 14.823 1.00 97.19 96 LYS A C 1
ATOM 715 O O . LYS A 1 96 ? -17.465 3.773 15.849 1.00 97.19 96 LYS A O 1
ATOM 720 N N . ASP A 1 97 ? -15.657 4.639 14.799 1.00 92.94 97 ASP A N 1
ATOM 721 C CA . ASP A 1 97 ? -14.807 4.796 15.987 1.00 92.94 97 ASP A CA 1
ATOM 722 C C . ASP A 1 97 ? -14.596 3.452 16.720 1.00 92.94 97 ASP A C 1
ATOM 724 O O . ASP A 1 97 ? -14.816 3.310 17.923 1.00 92.94 97 ASP A O 1
ATOM 728 N N . ASP A 1 98 ? -14.264 2.411 15.950 1.00 92.00 98 ASP A N 1
ATOM 729 C CA . ASP A 1 98 ? -14.139 1.042 16.451 1.00 92.00 98 ASP A CA 1
ATOM 730 C C . ASP A 1 98 ? -12.777 0.805 17.123 1.00 92.00 98 ASP A C 1
ATOM 732 O O . ASP A 1 98 ? -11.730 0.782 16.468 1.00 92.00 98 ASP A O 1
ATOM 736 N N . ALA A 1 99 ? -12.802 0.541 18.433 1.00 90.44 99 ALA A N 1
ATOM 737 C CA . ALA A 1 99 ? -11.619 0.228 19.233 1.00 90.44 99 ALA A CA 1
ATOM 738 C C . ALA A 1 99 ? -10.866 -1.032 18.756 1.00 90.44 99 ALA A C 1
ATOM 740 O O . ALA A 1 99 ? -9.688 -1.203 19.073 1.00 90.44 99 ALA A O 1
ATOM 741 N N . ALA A 1 100 ? -11.491 -1.911 17.960 1.00 90.75 100 ALA A N 1
ATOM 742 C CA . ALA A 1 100 ? -10.801 -3.044 17.340 1.00 90.75 100 ALA A CA 1
ATOM 743 C C . ALA A 1 100 ? -9.626 -2.603 16.447 1.00 90.75 100 ALA A C 1
ATOM 745 O O . ALA A 1 100 ? -8.659 -3.354 16.278 1.00 90.75 100 ALA A O 1
ATOM 746 N N . LEU A 1 101 ? -9.660 -1.372 15.920 1.00 93.50 101 LEU A N 1
ATOM 747 C CA . LEU A 1 101 ? -8.564 -0.823 15.129 1.00 93.50 101 LEU A CA 1
ATOM 748 C C . LEU A 1 101 ? -7.276 -0.635 15.924 1.00 93.50 101 LEU A C 1
ATOM 750 O O . LEU A 1 101 ? -6.220 -0.634 15.295 1.00 93.50 101 LEU A O 1
ATOM 754 N N . ASP A 1 102 ? -7.307 -0.546 17.254 1.00 91.94 102 ASP A N 1
ATOM 755 C CA . ASP A 1 102 ? -6.091 -0.456 18.073 1.00 91.94 102 ASP A CA 1
ATOM 756 C C . ASP A 1 102 ? -5.244 -1.725 17.938 1.00 91.94 102 ASP A C 1
ATOM 758 O O . ASP A 1 102 ? -4.025 -1.651 17.760 1.00 91.94 102 ASP A O 1
ATOM 762 N N . ALA A 1 103 ? -5.907 -2.883 17.904 1.00 93.94 103 ALA A N 1
ATOM 763 C CA . ALA A 1 103 ? -5.287 -4.197 17.760 1.00 93.94 103 ALA A CA 1
ATOM 764 C C . ALA A 1 103 ? -4.975 -4.580 16.303 1.00 93.94 103 ALA A C 1
ATOM 766 O O . ALA A 1 103 ? -4.334 -5.603 16.074 1.00 93.94 103 ALA A O 1
ATOM 767 N N . TRP A 1 104 ? -5.408 -3.785 15.317 1.00 95.44 104 TRP A N 1
ATOM 768 C CA . TRP A 1 104 ? -5.159 -4.085 13.906 1.00 95.44 104 TRP A CA 1
ATOM 769 C C . TRP A 1 104 ? -3.658 -4.162 13.605 1.00 95.44 104 TRP A C 1
ATOM 771 O O . TRP A 1 104 ? -2.897 -3.255 13.965 1.00 95.44 104 TRP A O 1
ATOM 781 N N . THR A 1 105 ? -3.253 -5.204 12.889 1.00 95.38 105 THR A N 1
ATOM 782 C CA . THR A 1 105 ? -1.894 -5.405 12.380 1.00 95.38 105 THR A CA 1
ATOM 783 C C . THR A 1 105 ? -1.934 -5.654 10.881 1.00 95.38 105 THR A C 1
ATOM 785 O O . THR A 1 105 ? -2.931 -6.149 10.359 1.00 95.38 105 THR A O 1
ATOM 788 N N . SER A 1 106 ? -0.832 -5.343 10.197 1.00 94.44 106 SER A N 1
ATOM 789 C CA . SER A 1 106 ? -0.697 -5.645 8.772 1.00 94.44 106 SER A CA 1
ATOM 790 C C . SER A 1 106 ? -0.879 -7.152 8.532 1.00 94.44 106 SER A C 1
ATOM 792 O O . SER A 1 106 ? -0.238 -7.941 9.235 1.00 94.44 106 SER A O 1
ATOM 794 N N . PRO A 1 107 ? -1.758 -7.569 7.602 1.00 94.94 107 PRO A N 1
ATOM 795 C CA . PRO A 1 107 ? -1.884 -8.973 7.229 1.00 94.94 107 PRO A CA 1
ATOM 796 C C . PRO A 1 107 ? -0.662 -9.420 6.417 1.00 94.94 107 PRO A C 1
ATOM 798 O O . PRO A 1 107 ? -0.001 -8.604 5.770 1.00 94.94 107 PRO A O 1
ATOM 801 N N . ALA A 1 108 ? -0.386 -10.725 6.380 1.00 94.38 108 ALA A N 1
ATOM 802 C CA . ALA A 1 108 ? 0.519 -11.254 5.366 1.00 94.38 108 ALA A CA 1
ATOM 803 C C . ALA A 1 108 ? -0.128 -11.129 3.975 1.00 94.38 108 ALA A C 1
ATOM 805 O O . ALA A 1 108 ? -1.349 -11.185 3.842 1.00 94.38 108 ALA A O 1
ATOM 806 N N . PHE A 1 109 ? 0.684 -11.022 2.917 1.00 93.75 109 PHE A N 1
ATOM 807 C CA . PHE A 1 109 ? 0.186 -10.934 1.533 1.00 93.75 109 PHE A CA 1
ATOM 808 C C . PHE A 1 109 ? -0.766 -12.086 1.169 1.00 93.75 109 PHE A C 1
ATOM 810 O O . PHE A 1 109 ? -1.764 -11.886 0.487 1.00 93.75 109 PHE A O 1
ATOM 817 N N . VAL A 1 110 ? -0.471 -13.294 1.657 1.00 92.06 110 VAL A N 1
ATOM 818 C CA . VAL A 1 110 ? -1.287 -14.495 1.411 1.00 92.06 110 VAL A CA 1
ATOM 819 C C . VAL A 1 110 ? -2.642 -14.481 2.106 1.00 92.06 110 VAL A C 1
ATOM 821 O O . VAL A 1 110 ? -3.536 -15.205 1.681 1.00 92.06 110 VAL A O 1
ATOM 824 N N . ASP A 1 111 ? -2.786 -13.658 3.140 1.00 94.00 111 ASP A N 1
ATOM 825 C CA . ASP A 1 111 ? -3.997 -13.557 3.950 1.00 94.00 111 ASP A CA 1
ATOM 826 C C . ASP A 1 111 ? -4.875 -12.373 3.517 1.00 94.00 111 ASP A C 1
ATOM 828 O O . ASP A 1 111 ? -5.888 -12.079 4.154 1.00 94.00 111 ASP A O 1
ATOM 832 N N . LEU A 1 112 ? -4.497 -11.666 2.446 1.00 94.88 112 LEU A N 1
ATOM 833 C CA . LEU A 1 112 ? -5.297 -10.578 1.899 1.00 94.88 112 LEU A CA 1
ATOM 834 C C . LEU A 1 112 ? -6.649 -11.091 1.401 1.00 94.88 112 LEU A C 1
ATOM 836 O O . LEU A 1 112 ? -6.741 -12.045 0.622 1.00 94.88 112 LEU A O 1
ATOM 840 N N . ASP A 1 113 ? -7.706 -10.408 1.828 1.00 94.81 113 ASP A N 1
ATOM 841 C CA . ASP A 1 113 ? -9.049 -10.654 1.342 1.00 94.81 113 ASP A CA 1
ATOM 842 C C . ASP A 1 113 ? -9.287 -9.786 0.109 1.00 94.81 113 ASP A C 1
ATOM 844 O O . ASP A 1 113 ? -9.344 -8.564 0.209 1.00 94.81 113 ASP A O 1
ATOM 848 N N . VAL A 1 114 ? -9.371 -10.401 -1.068 1.00 90.44 114 VAL A N 1
ATOM 849 C CA . VAL A 1 114 ? -9.502 -9.697 -2.355 1.00 90.44 114 VAL A CA 1
ATOM 850 C C . VAL A 1 114 ? -10.726 -10.201 -3.120 1.00 90.44 114 VAL A C 1
ATOM 852 O O . VAL A 1 114 ? -10.597 -10.854 -4.155 1.00 90.44 114 VAL A O 1
ATOM 855 N N . PRO A 1 115 ? -11.947 -9.931 -2.633 1.00 77.00 115 PRO A N 1
ATOM 856 C CA . PRO A 1 115 ? -13.156 -10.365 -3.311 1.00 77.00 115 PRO A CA 1
ATOM 857 C C . PRO A 1 115 ? -13.310 -9.642 -4.656 1.00 77.00 115 PRO A C 1
ATOM 859 O O . PRO A 1 115 ? -13.383 -8.414 -4.731 1.00 77.00 115 PRO A O 1
ATOM 862 N N . ARG A 1 116 ? -13.416 -10.409 -5.745 1.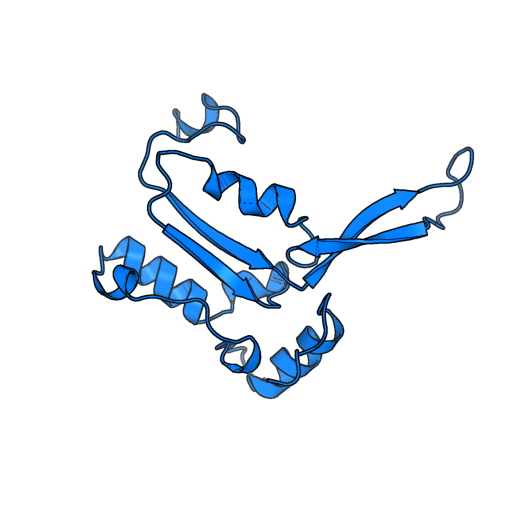00 71.81 116 ARG A N 1
ATOM 863 C CA . ARG A 1 116 ? -13.811 -9.886 -7.057 1.00 71.81 116 ARG A CA 1
ATOM 864 C C . ARG A 1 116 ? -14.777 -10.845 -7.726 1.00 71.81 116 ARG A C 1
ATOM 866 O O . ARG A 1 116 ? -14.504 -12.040 -7.810 1.00 71.81 116 ARG A O 1
ATOM 873 N N . ASP A 1 117 ? -15.894 -10.314 -8.214 1.00 71.69 117 ASP A N 1
ATOM 874 C CA . ASP A 1 117 ? -16.953 -11.111 -8.833 1.00 71.69 117 ASP A CA 1
ATOM 875 C C . ASP A 1 117 ? -16.392 -12.078 -9.885 1.00 71.69 117 ASP A C 1
ATOM 877 O O . ASP A 1 117 ? -15.754 -11.676 -10.860 1.00 71.69 117 ASP A O 1
ATOM 881 N N . GLY A 1 118 ? -16.628 -13.374 -9.666 1.00 71.19 118 GLY A N 1
ATOM 882 C CA . GLY A 1 118 ? -16.203 -14.438 -10.575 1.00 71.19 118 GLY A CA 1
ATOM 883 C C . GLY A 1 118 ? -14.730 -14.862 -10.479 1.00 71.19 118 GLY A C 1
ATOM 884 O O . GLY A 1 118 ? -14.317 -15.696 -11.282 1.00 71.19 118 GLY A O 1
ATOM 885 N N . MET A 1 119 ? -13.945 -14.352 -9.523 1.00 77.69 119 MET A N 1
ATOM 886 C CA . MET A 1 119 ? -12.565 -14.789 -9.260 1.00 77.69 119 MET A CA 1
ATOM 887 C C . MET A 1 119 ? -12.360 -15.160 -7.789 1.00 77.69 119 MET A C 1
ATOM 889 O O . MET A 1 119 ? -12.979 -14.592 -6.895 1.00 77.69 119 MET A O 1
ATOM 893 N N . THR A 1 120 ? -11.482 -16.133 -7.535 1.00 84.00 120 THR A N 1
ATOM 894 C CA . THR A 1 120 ? -11.091 -16.499 -6.164 1.00 84.00 120 THR A CA 1
ATOM 895 C C . THR A 1 120 ? -9.937 -15.622 -5.686 1.00 84.00 120 THR A C 1
ATOM 897 O O . THR A 1 120 ? -9.139 -15.171 -6.513 1.00 84.00 120 THR A O 1
ATOM 900 N N . ASN A 1 121 ? -9.790 -15.449 -4.365 1.00 83.56 121 ASN A N 1
ATOM 901 C CA . ASN A 1 121 ? -8.664 -14.700 -3.800 1.00 83.56 121 ASN A CA 1
ATOM 902 C C . ASN A 1 121 ? -7.319 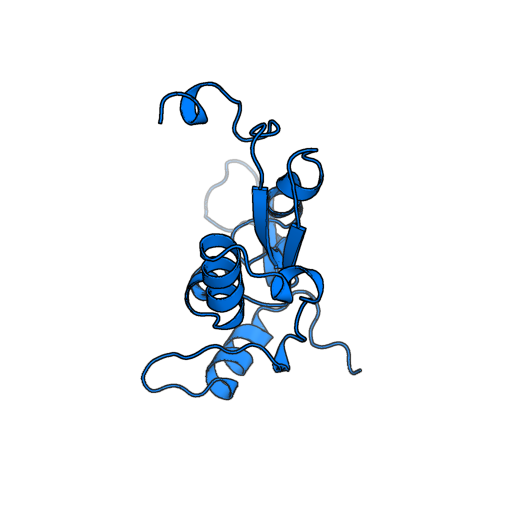-15.250 -4.294 1.00 83.56 121 ASN A C 1
ATOM 904 O O . ASN A 1 121 ? -6.460 -14.481 -4.707 1.00 83.56 121 ASN A O 1
ATOM 908 N N . ALA A 1 122 ? -7.176 -16.578 -4.356 1.00 84.31 122 ALA A N 1
ATOM 909 C CA . ALA A 1 122 ? -5.965 -17.231 -4.849 1.00 84.31 122 ALA A CA 1
ATOM 910 C C . ALA A 1 122 ? -5.598 -16.786 -6.275 1.00 84.31 122 ALA A C 1
ATOM 912 O O . ALA A 1 122 ? -4.458 -16.419 -6.526 1.00 84.31 122 ALA A O 1
ATOM 913 N N . THR A 1 123 ? -6.570 -16.729 -7.190 1.00 87.38 123 THR A N 1
ATOM 914 C CA . THR A 1 123 ? -6.329 -16.304 -8.579 1.00 87.38 123 THR A CA 1
ATOM 915 C C . THR A 1 123 ? -5.829 -14.860 -8.674 1.00 87.38 123 THR A C 1
ATOM 917 O O . THR A 1 123 ? -4.985 -14.556 -9.512 1.00 87.38 123 THR A O 1
ATOM 920 N N . ILE A 1 124 ? -6.340 -13.966 -7.828 1.00 87.88 124 ILE A N 1
ATOM 921 C CA . ILE A 1 124 ? -5.931 -12.555 -7.820 1.00 87.88 124 ILE A CA 1
ATOM 922 C C . ILE A 1 124 ? -4.558 -12.397 -7.172 1.00 87.88 124 ILE A C 1
ATOM 924 O O . ILE A 1 124 ? -3.703 -11.696 -7.708 1.00 87.88 124 ILE A O 1
ATOM 928 N N . LEU A 1 125 ? -4.326 -13.074 -6.047 1.00 90.50 125 LEU A N 1
ATOM 929 C CA . LEU A 1 125 ? -3.038 -13.035 -5.364 1.00 90.50 125 LEU A CA 1
ATOM 930 C C . LEU A 1 125 ? -1.927 -13.649 -6.218 1.00 90.50 125 LEU A C 1
ATOM 932 O O . LEU A 1 125 ? -0.821 -13.118 -6.212 1.00 90.50 125 LEU A O 1
ATOM 936 N N . ASP A 1 126 ? -2.211 -14.686 -7.007 1.00 90.75 126 ASP A N 1
ATOM 937 C CA . ASP A 1 126 ? -1.258 -15.238 -7.974 1.00 90.75 126 ASP A CA 1
ATOM 938 C C . ASP A 1 126 ? -0.871 -14.210 -9.058 1.00 90.75 126 ASP A C 1
ATOM 940 O O . ASP A 1 126 ? 0.314 -14.071 -9.373 1.00 90.75 126 ASP A O 1
ATOM 944 N N . ASP A 1 127 ? -1.831 -13.439 -9.590 1.00 90.56 127 ASP A N 1
ATOM 945 C CA . ASP A 1 127 ? -1.552 -12.341 -10.538 1.00 90.56 127 ASP A CA 1
ATOM 946 C C . ASP A 1 127 ? -0.707 -11.232 -9.892 1.00 90.56 127 ASP A C 1
ATOM 948 O O . ASP A 1 127 ? 0.256 -10.730 -10.481 1.00 90.56 127 ASP A O 1
ATOM 952 N N . TRP A 1 128 ? -1.034 -10.859 -8.655 1.00 93.00 128 TRP A N 1
ATOM 953 C CA . TRP A 1 128 ? -0.323 -9.805 -7.932 1.00 93.00 128 TRP A CA 1
ATOM 954 C C . TRP A 1 128 ? 1.067 -10.249 -7.470 1.00 93.00 128 TRP A C 1
ATOM 956 O O . TRP A 1 128 ? 1.985 -9.429 -7.432 1.00 93.00 128 TRP A O 1
ATOM 966 N N . GLN A 1 129 ? 1.273 -11.544 -7.209 1.00 92.69 129 GLN A N 1
ATOM 967 C CA . GLN A 1 129 ? 2.563 -12.094 -6.788 1.00 92.69 129 GLN A CA 1
ATOM 968 C C . GLN A 1 129 ? 3.669 -11.815 -7.820 1.00 92.69 129 GLN A C 1
ATOM 970 O O . GLN A 1 129 ? 4.808 -11.539 -7.444 1.00 92.69 129 GLN A O 1
ATOM 975 N N . ALA A 1 130 ? 3.342 -11.810 -9.117 1.00 91.25 130 ALA A N 1
ATOM 976 C CA . ALA A 1 130 ? 4.286 -11.479 -10.190 1.00 91.25 130 ALA A CA 1
ATOM 977 C C . ALA A 1 130 ? 4.761 -10.009 -10.171 1.00 91.25 130 ALA A C 1
ATOM 979 O O . ALA A 1 130 ? 5.739 -9.656 -10.838 1.00 91.25 130 ALA A O 1
ATOM 980 N N . ARG A 1 131 ? 4.074 -9.146 -9.415 1.00 92.81 131 ARG A N 1
ATOM 981 C CA . ARG A 1 131 ? 4.331 -7.704 -9.315 1.00 92.81 131 ARG A CA 1
ATOM 982 C C . ARG A 1 131 ? 5.078 -7.320 -8.040 1.00 92.81 131 ARG A C 1
ATOM 984 O O . ARG A 1 131 ? 5.418 -6.149 -7.890 1.00 92.81 131 ARG A O 1
ATOM 991 N N . LEU A 1 132 ? 5.343 -8.268 -7.139 1.00 94.00 132 LEU A N 1
ATOM 992 C CA . LEU A 1 132 ? 6.040 -7.992 -5.882 1.00 94.00 132 LEU A CA 1
ATOM 993 C C . LEU A 1 132 ? 7.485 -7.550 -6.124 1.00 94.00 132 LEU 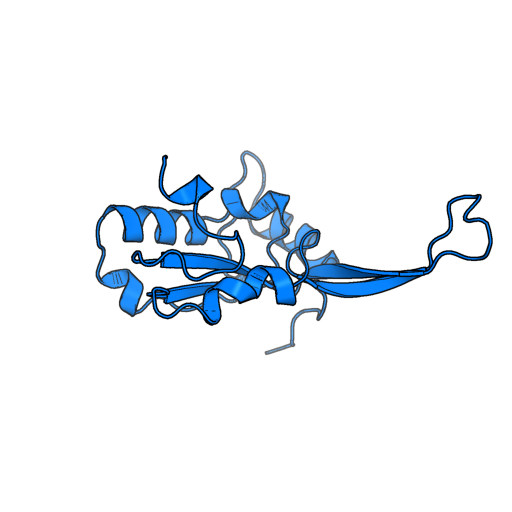A C 1
ATOM 995 O O . LEU A 1 132 ? 8.163 -8.074 -7.012 1.00 94.00 132 LEU A O 1
ATOM 999 N N . LEU A 1 133 ? 7.955 -6.578 -5.336 1.00 91.38 133 LEU A N 1
ATOM 1000 C CA . LEU A 1 133 ? 9.349 -6.124 -5.386 1.00 91.38 133 LEU A CA 1
ATOM 1001 C C . LEU A 1 133 ? 10.286 -7.198 -4.833 1.00 91.38 133 LEU A C 1
ATOM 1003 O O . LEU A 1 133 ? 11.257 -7.579 -5.486 1.00 91.38 133 LEU A O 1
ATOM 1007 N N . VAL A 1 134 ? 9.960 -7.695 -3.647 1.00 86.56 134 VAL A N 1
ATOM 1008 C CA . VAL A 1 134 ? 10.562 -8.875 -3.041 1.00 86.56 134 VAL A CA 1
ATOM 1009 C C . VAL A 1 134 ? 9.498 -9.965 -3.087 1.00 86.56 134 VAL A C 1
ATOM 1011 O O . VAL A 1 134 ? 8.432 -9.835 -2.477 1.00 86.56 134 VAL A O 1
ATOM 1014 N N . ALA A 1 135 ? 9.764 -11.015 -3.871 1.00 68.94 135 ALA A N 1
ATOM 1015 C CA . ALA A 1 135 ? 8.945 -12.226 -3.862 1.00 68.94 135 ALA A CA 1
ATOM 1016 C C . ALA A 1 135 ? 8.862 -12.763 -2.429 1.00 68.94 135 ALA A C 1
ATOM 1018 O O . ALA A 1 135 ? 9.792 -12.518 -1.666 1.00 68.94 135 ALA A O 1
ATOM 1019 N N . LYS A 1 136 ? 7.763 -13.458 -2.084 1.00 59.16 136 LYS A N 1
ATOM 1020 C CA . LYS A 1 136 ? 7.542 -14.084 -0.766 1.00 59.16 136 LYS A CA 1
ATOM 1021 C C . LYS A 1 136 ? 8.875 -14.450 -0.114 1.00 59.16 136 LYS A C 1
ATOM 1023 O O . LYS A 1 136 ? 9.581 -15.309 -0.636 1.00 59.16 136 LYS A O 1
ATOM 1028 N N . GLU A 1 137 ? 9.213 -13.792 0.996 1.00 45.88 137 GLU A N 1
ATOM 1029 C CA . GLU A 1 137 ? 10.120 -14.435 1.934 1.00 45.88 137 GLU A CA 1
ATOM 1030 C C . GLU A 1 137 ? 9.449 -15.764 2.277 1.00 45.88 137 GLU A C 1
ATOM 1032 O O . GLU A 1 137 ? 8.296 -15.792 2.720 1.00 45.88 137 GLU A O 1
ATOM 1037 N N . ASP A 1 138 ? 10.133 -16.858 1.950 1.00 36.53 138 ASP A N 1
ATOM 1038 C CA . ASP A 1 138 ? 9.872 -18.155 2.547 1.00 36.53 138 ASP A CA 1
ATOM 1039 C C . ASP A 1 138 ? 9.976 -17.947 4.065 1.00 36.53 138 ASP A C 1
ATOM 1041 O O . ASP A 1 138 ? 11.077 -17.852 4.612 1.00 36.53 138 ASP A O 1
ATOM 1045 N N . ALA A 1 139 ? 8.827 -17.754 4.715 1.00 34.25 139 ALA A N 1
ATOM 1046 C CA . ALA A 1 139 ? 8.714 -17.767 6.166 1.00 34.25 139 ALA A CA 1
ATOM 1047 C C . ALA A 1 139 ? 8.987 -19.178 6.702 1.00 34.25 139 ALA A C 1
ATOM 1049 O O . ALA A 1 139 ? 8.493 -20.152 6.082 1.00 34.25 139 ALA A O 1
#

InterPro domains:
  IPR029058 Alpha/Beta hydrolase fold [G3DSA:3.40.50.1820] (3-96)

Secondary structure (DSSP, 8-state):
--GGGTS-TTS--SS-EEEEEEESB-EEEEEE--TT-TTS-PEEEEESBBSSSBHHHHGGGGG-TTEEEEEEEES--GGGGGG-HHHHHHHHHHHHT-GGGGG--PPPGGG----BTTB-HHHHHHHHHTTBSS-----

Radius of gyration: 17.53 Å; chains: 1; bounding box: 38×44×49 Å

Foldseek 3Di:
DVQVVVAPPLAASPAQDEAEFEKQFFAFPDWDADDPRPDDDTDTDTDMGQRYDHPVVSCSNVPHPNYPYYAYEYLHHPVQQVQWPVSVVVVVCVVVVNPVVVVDDHDDLLPTDGDDPPDDPVVVSVVSQVRGNDRDDPD

Sequence (139 aa):
MKYALSVGTIEDPGVPTHCIYSHNVRTFSHLTFPGAFAEIGASVEIGDGDGTVHSDSLSVCERWKSTVKVYKLPGVPHEGMMTVGQVHDVIVGVAKDDAALDAWTSPAFVDLDVPRDGMTNATILDDWQARLLVAKEDA

pLDDT: mean 87.6, std 14.37, range [34.25, 98.12]

Organism: Emiliania huxleyi (NCBI:txid2903)